Protein AF-A0A434SS21-F1 (afdb_monomer_lite)

Foldseek 3Di:
DDDDDDDDDPDDPDPPPDPDDDDDDPQPLLNVLLVLLQVQLCLQDPPDPPVVSLVSSCVQLCVQVVPDDSVNSVCSNVSVDPDDDPSSSVSSVVSSVVSVVVVVVVVVVVVVVVVVVVVVVVVVVQDPVNVVVVCVVCVPPDPPPPDDDDD

Secondary structure (DSSP, 8-state):
----------------------S-----HHHHHHHHHHHHHHHHSTT--HHHHHHHHHHHHHTT-TT--HHHHHHHHTT--S---HHHHHHHHHHHHHHHHHHHHHHHHHHHHHHHHHHHHHHHHS-HHHHHHHHHHHTTSS---------

Radius of gyration: 30.77 Å; chains: 1; bounding box: 77×41×105 Å

Structure (mmCIF, N/CA/C/O backbone):
data_AF-A0A434SS21-F1
#
_entry.id   AF-A0A434SS21-F1
#
loop_
_atom_site.group_PDB
_atom_site.id
_atom_site.type_symbol
_atom_site.label_atom_id
_atom_site.label_alt_id
_atom_site.label_comp_id
_atom_site.label_asym_id
_atom_site.label_entity_id
_atom_site.label_seq_id
_atom_site.pdbx_PDB_ins_code
_atom_site.Cartn_x
_atom_site.Cartn_y
_atom_site.Cartn_z
_atom_site.occupancy
_atom_site.B_iso_or_equiv
_atom_site.auth_seq_id
_atom_site.auth_comp_id
_atom_site.auth_asym_id
_atom_site.auth_atom_id
_atom_site.pdbx_PDB_model_num
ATOM 1 N N . MET A 1 1 ? -4.325 -0.887 68.805 1.00 40.22 1 MET A N 1
ATOM 2 C CA . MET A 1 1 ? -5.214 -0.819 67.627 1.00 40.22 1 MET A CA 1
ATOM 3 C C . MET A 1 1 ? -4.536 0.112 66.643 1.00 40.22 1 MET A C 1
ATOM 5 O O . MET A 1 1 ? -4.198 1.220 67.031 1.00 40.22 1 MET A O 1
ATOM 9 N N . ASN A 1 2 ? -4.178 -0.414 65.474 1.00 42.28 2 ASN A N 1
ATOM 10 C CA . ASN A 1 2 ? -3.217 0.187 64.552 1.00 42.28 2 ASN A CA 1
ATOM 11 C C . ASN A 1 2 ? -3.919 1.170 63.610 1.00 42.28 2 ASN A C 1
ATOM 13 O O . ASN A 1 2 ? -4.731 0.733 62.799 1.00 42.28 2 ASN A O 1
ATOM 17 N N . ASP A 1 3 ? -3.555 2.450 63.663 1.00 36.72 3 ASP A N 1
ATOM 18 C CA . ASP A 1 3 ? -3.871 3.405 62.600 1.00 36.72 3 ASP A CA 1
ATOM 19 C C . ASP A 1 3 ? -2.758 3.368 61.551 1.00 36.72 3 ASP A C 1
ATOM 21 O O . ASP A 1 3 ? -1.628 3.811 61.764 1.00 36.72 3 ASP A O 1
ATOM 25 N N . SER A 1 4 ? -3.085 2.741 60.424 1.00 48.81 4 SER A N 1
ATOM 26 C CA . SER A 1 4 ? -2.208 2.571 59.276 1.00 48.81 4 SER A CA 1
ATOM 27 C C . SER A 1 4 ? -2.169 3.868 58.468 1.00 48.81 4 SER A C 1
ATOM 29 O O . SER A 1 4 ? -3.178 4.316 57.924 1.00 48.81 4 SER A O 1
ATOM 31 N N . SER A 1 5 ? -0.978 4.448 58.361 1.00 50.31 5 SER A N 1
ATOM 32 C CA . SER A 1 5 ? -0.635 5.528 57.443 1.00 50.31 5 SER A CA 1
ATOM 33 C C . SER A 1 5 ? -0.980 5.152 55.997 1.00 50.31 5 SER A C 1
ATOM 35 O O . SER A 1 5 ? -0.447 4.194 55.441 1.00 50.31 5 SER A O 1
ATOM 37 N N . ARG A 1 6 ? -1.855 5.934 55.355 1.00 42.03 6 ARG A N 1
ATOM 38 C CA . ARG A 1 6 ? -2.104 5.866 53.909 1.00 42.03 6 ARG A CA 1
ATOM 39 C C . ARG A 1 6 ? -1.778 7.212 53.276 1.00 42.03 6 ARG A C 1
ATOM 41 O O . ARG A 1 6 ? -2.651 8.022 52.983 1.00 42.03 6 ARG A O 1
ATOM 48 N N . VAL A 1 7 ? -0.483 7.440 53.101 1.00 48.31 7 VAL A N 1
ATOM 49 C CA . VAL A 1 7 ? 0.060 8.443 52.183 1.00 48.31 7 VAL A CA 1
ATOM 50 C C . VAL A 1 7 ? 0.284 7.728 50.861 1.00 48.31 7 VAL A C 1
ATOM 52 O O . VAL A 1 7 ? 1.184 6.908 50.773 1.00 48.31 7 VAL A O 1
ATOM 55 N N . GLU A 1 8 ? -0.530 8.023 49.851 1.00 41.84 8 GLU A N 1
ATOM 56 C CA . GLU A 1 8 ? -0.191 7.743 48.452 1.00 41.84 8 GLU A CA 1
ATOM 57 C C . GLU A 1 8 ? -0.942 8.723 47.543 1.00 41.84 8 GLU A C 1
ATOM 59 O O . GLU A 1 8 ? -2.060 8.511 47.083 1.00 41.84 8 GLU A O 1
ATOM 64 N N . SER A 1 9 ? -0.309 9.887 47.420 1.00 37.94 9 SER A N 1
ATOM 65 C CA . SER A 1 9 ? -0.234 10.783 46.268 1.00 37.94 9 SER A CA 1
ATOM 66 C C . SER A 1 9 ? -1.198 10.525 45.101 1.00 37.94 9 SER A C 1
ATOM 68 O O . SER A 1 9 ? -0.901 9.778 44.171 1.00 37.94 9 SER A O 1
ATOM 70 N N . CYS A 1 10 ? -2.287 11.295 45.058 1.00 35.91 10 CYS A N 1
ATOM 71 C CA . CYS A 1 10 ? -2.964 11.629 43.807 1.00 35.91 10 CYS A CA 1
ATOM 72 C C . CYS A 1 10 ? -2.016 12.480 42.946 1.00 35.91 10 CYS A C 1
ATOM 74 O O . CYS A 1 10 ? -1.937 13.701 43.110 1.00 35.91 10 CYS A O 1
ATOM 76 N N . SER A 1 11 ? -1.277 11.834 42.042 1.00 40.62 11 SER A N 1
ATOM 77 C CA . SER A 1 11 ? -0.472 12.513 41.028 1.00 40.62 11 SER A CA 1
ATOM 78 C C . SER A 1 11 ? -1.364 13.397 40.160 1.00 40.62 11 SER A C 1
ATOM 80 O O . SER A 1 11 ? -2.158 12.938 39.341 1.00 40.62 11 SER A O 1
ATOM 82 N N . LYS A 1 12 ? -1.217 14.702 40.382 1.00 38.38 12 LYS A N 1
ATOM 83 C CA . LYS A 1 12 ? -1.720 15.784 39.545 1.00 38.38 12 LYS A CA 1
ATOM 84 C C . LYS A 1 12 ? -1.054 15.678 38.173 1.00 38.38 12 LYS A C 1
ATOM 86 O O . LYS A 1 12 ? 0.110 16.042 38.028 1.00 38.38 12 LYS A O 1
ATOM 91 N N . ASN A 1 13 ? -1.792 15.237 37.159 1.00 42.53 13 ASN A N 1
ATOM 92 C CA . ASN A 1 13 ? -1.407 15.491 35.775 1.00 42.53 13 ASN A CA 1
ATOM 93 C C . ASN A 1 13 ? -1.663 16.976 35.504 1.00 42.53 13 ASN A C 1
ATOM 95 O O . ASN A 1 13 ? -2.771 17.381 35.162 1.00 42.53 13 ASN A O 1
ATOM 99 N N . ALA A 1 14 ? -0.644 17.793 35.762 1.00 44.53 14 ALA A N 1
ATOM 100 C CA . ALA A 1 14 ? -0.628 19.199 35.409 1.00 44.53 14 ALA A CA 1
ATOM 101 C C . ALA A 1 14 ? -0.691 19.320 33.880 1.00 44.53 14 ALA A C 1
ATOM 103 O O . ALA A 1 14 ? 0.281 19.043 33.176 1.00 44.53 14 ALA A O 1
ATOM 104 N N . GLU A 1 15 ? -1.848 19.729 33.362 1.00 43.66 15 GLU A N 1
ATOM 105 C CA . GLU A 1 15 ? -1.968 20.288 32.020 1.00 43.66 15 GLU A CA 1
ATOM 106 C C . GLU A 1 15 ? -1.202 21.617 31.977 1.00 43.66 15 GLU A C 1
ATOM 108 O O . GLU A 1 15 ? -1.763 22.703 32.120 1.00 43.66 15 GLU A O 1
ATOM 113 N N . SER A 1 16 ? 0.111 21.539 31.783 1.00 40.41 16 SER A N 1
ATOM 114 C CA . SER A 1 16 ? 0.940 22.695 31.456 1.00 40.41 16 SER A CA 1
ATOM 115 C C . SER A 1 16 ? 0.630 23.130 30.022 1.00 40.41 16 SER A C 1
ATOM 117 O O . SER A 1 16 ? 1.293 22.724 29.069 1.00 40.41 16 SER A O 1
ATOM 119 N N . ARG A 1 17 ? -0.416 23.944 29.844 1.00 47.38 17 ARG A N 1
ATOM 120 C CA . ARG A 1 17 ? -0.652 24.679 28.596 1.00 47.38 17 ARG A CA 1
ATOM 121 C C . ARG A 1 17 ? 0.257 25.903 28.564 1.00 47.38 17 ARG A C 1
ATOM 123 O O . ARG A 1 17 ? -0.108 26.967 29.052 1.00 47.38 17 ARG A O 1
ATOM 130 N N . SER A 1 18 ? 1.428 25.758 27.957 1.00 46.28 18 SER A N 1
ATOM 131 C CA . SER A 1 18 ? 2.269 26.893 27.572 1.00 46.28 18 SER A CA 1
ATOM 132 C C . SER A 1 18 ? 1.654 27.588 26.345 1.00 46.28 18 SER A C 1
ATOM 134 O O . SER A 1 18 ? 1.501 26.937 25.306 1.00 46.28 18 SER A O 1
ATOM 136 N N . PRO A 1 19 ? 1.311 28.889 26.387 1.00 50.69 19 PRO A N 1
ATOM 137 C CA . PRO A 1 19 ? 0.894 29.620 25.201 1.00 50.69 19 PRO A CA 1
ATOM 138 C C . PRO A 1 19 ? 2.142 30.209 24.540 1.00 50.69 19 PRO A C 1
ATOM 140 O O . PRO A 1 19 ? 2.604 31.282 24.910 1.00 50.69 19 PRO A O 1
ATOM 143 N N . GLY A 1 20 ? 2.731 29.502 23.574 1.00 45.06 20 GLY A N 1
ATOM 144 C CA . GLY A 1 20 ? 3.899 30.054 22.887 1.00 45.06 20 GLY A CA 1
ATOM 145 C C . GLY A 1 20 ? 4.674 29.081 22.018 1.00 45.06 20 GLY A C 1
ATOM 146 O O . GLY A 1 20 ? 5.813 28.779 22.333 1.00 45.06 20 GLY A O 1
ATOM 147 N N . GLN A 1 21 ? 4.083 28.620 20.913 1.00 43.44 21 GLN A N 1
ATOM 148 C CA . GLN A 1 21 ? 4.839 28.208 19.722 1.00 43.44 21 GLN A CA 1
ATOM 149 C C . GLN A 1 21 ? 3.892 28.118 18.514 1.00 43.44 21 GLN A C 1
ATOM 151 O O . GLN A 1 21 ? 3.304 27.083 18.200 1.00 43.44 21 GLN A O 1
ATOM 156 N N . LYS A 1 22 ? 3.725 29.240 17.805 1.00 48.97 22 LYS A N 1
ATOM 157 C CA . LYS A 1 22 ? 3.338 29.203 16.390 1.00 48.97 22 LYS A CA 1
ATOM 158 C C . LYS A 1 22 ? 4.524 28.596 15.639 1.00 48.97 22 LYS A C 1
ATOM 160 O O . LYS A 1 22 ? 5.564 29.237 15.572 1.00 48.97 22 LYS A O 1
ATOM 165 N N . GLY A 1 23 ? 4.378 27.385 15.095 1.00 48.81 23 GLY A N 1
ATOM 166 C CA . GLY A 1 23 ? 5.372 26.860 14.149 1.00 48.81 23 GLY A CA 1
ATOM 167 C C . GLY A 1 23 ? 5.713 25.373 14.190 1.00 48.81 23 GLY A C 1
ATOM 168 O O . GLY A 1 23 ? 6.808 25.025 13.785 1.00 48.81 23 GLY A O 1
ATOM 169 N N 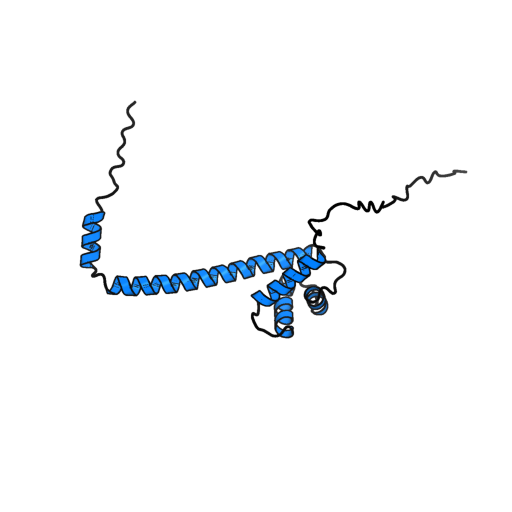. ARG A 1 24 ? 4.831 24.490 14.665 1.00 51.06 24 ARG A N 1
ATOM 170 C CA . ARG A 1 24 ? 4.717 23.076 14.240 1.00 51.06 24 ARG A CA 1
ATOM 171 C C . ARG A 1 24 ? 3.598 22.470 15.073 1.00 51.06 24 ARG A C 1
ATOM 173 O O . ARG A 1 24 ? 3.804 22.133 16.234 1.00 51.06 24 ARG A O 1
ATOM 180 N N . ARG A 1 25 ? 2.389 22.353 14.515 1.00 53.16 25 ARG A N 1
ATOM 181 C CA . ARG A 1 25 ? 1.395 21.452 15.113 1.00 53.16 25 ARG A CA 1
ATOM 182 C C . ARG A 1 25 ? 2.045 20.073 15.114 1.00 53.16 25 ARG A C 1
ATOM 184 O O . ARG A 1 25 ? 2.277 19.528 14.039 1.00 53.16 25 ARG A O 1
ATOM 191 N N . MET A 1 26 ? 2.391 19.546 16.288 1.00 48.72 26 MET A N 1
ATOM 192 C CA . MET A 1 26 ? 2.720 18.132 16.409 1.00 48.72 26 MET A CA 1
ATOM 193 C C . MET A 1 26 ? 1.516 17.371 15.857 1.00 48.72 26 MET A C 1
ATOM 195 O O . MET A 1 26 ? 0.418 17.470 16.406 1.00 48.72 26 MET A O 1
ATOM 199 N N . MET A 1 27 ? 1.684 16.731 14.699 1.00 59.78 27 MET A N 1
ATOM 200 C CA . MET A 1 27 ? 0.607 15.958 14.095 1.00 59.78 27 MET A CA 1
ATOM 201 C C . MET A 1 27 ? 0.246 14.852 15.072 1.00 59.78 27 MET A C 1
ATOM 203 O O . MET A 1 27 ? 1.130 14.146 15.563 1.00 59.78 27 MET A O 1
ATOM 207 N N . SER A 1 28 ? -1.041 14.728 15.393 1.00 77.19 28 SER A N 1
ATOM 208 C CA . SER A 1 28 ? -1.469 13.620 16.234 1.00 77.19 28 SER A CA 1
ATOM 209 C C . SER A 1 28 ? -1.136 12.315 15.505 1.00 77.19 28 SER A C 1
ATOM 211 O O . SER A 1 28 ? -1.186 12.241 14.272 1.00 77.19 28 SER A O 1
ATOM 213 N N . SER A 1 29 ? -0.792 11.273 16.257 1.00 80.25 29 SER A N 1
ATOM 214 C CA . SER A 1 29 ? -0.554 9.936 15.700 1.00 80.25 29 SER A CA 1
ATOM 215 C C . SER A 1 29 ? -1.738 9.446 14.859 1.00 80.25 29 SER A C 1
ATOM 217 O O . SER A 1 29 ? -1.548 8.725 13.883 1.00 80.25 29 SER A O 1
ATOM 219 N N . VAL A 1 30 ? -2.951 9.902 15.181 1.00 85.25 30 VAL A N 1
ATOM 220 C CA . VAL A 1 30 ? -4.168 9.643 14.409 1.00 85.25 30 VAL A CA 1
ATOM 221 C C . VAL A 1 30 ? -4.121 10.284 13.028 1.00 85.25 30 VAL A C 1
ATOM 223 O O . VAL A 1 30 ? -4.398 9.611 12.037 1.00 85.25 30 VAL A O 1
ATOM 226 N N . SER A 1 31 ? -3.735 11.558 12.941 1.00 86.00 31 SER A N 1
ATOM 227 C CA . SER A 1 31 ? -3.603 12.253 11.658 1.00 86.00 31 SER A CA 1
ATOM 228 C C . SER A 1 31 ? -2.562 11.575 10.766 1.00 86.00 31 SER A C 1
ATOM 230 O O . SER A 1 31 ? -2.829 11.340 9.591 1.00 86.00 31 SER A O 1
ATOM 232 N N . ALA A 1 32 ? -1.427 11.164 11.340 1.00 88.25 32 ALA A N 1
ATOM 233 C CA . ALA A 1 32 ? -0.397 10.438 10.601 1.00 88.25 32 ALA A CA 1
ATOM 234 C C . ALA A 1 32 ? -0.900 9.082 10.073 1.00 88.25 32 ALA A C 1
ATOM 236 O O . ALA A 1 32 ? -0.661 8.738 8.918 1.00 88.25 32 ALA A O 1
ATOM 237 N N . ALA A 1 33 ? -1.629 8.311 10.885 1.00 88.31 33 ALA A N 1
ATOM 238 C CA . ALA A 1 33 ? -2.190 7.037 10.436 1.00 88.31 33 ALA A CA 1
ATOM 239 C C . ALA A 1 33 ? -3.245 7.220 9.342 1.00 88.31 33 ALA A C 1
ATOM 241 O O . ALA A 1 33 ? -3.293 6.427 8.403 1.00 88.31 33 ALA A O 1
ATOM 242 N N . HIS A 1 34 ? -4.080 8.255 9.447 1.00 92.44 34 HIS A N 1
ATOM 243 C CA . HIS A 1 34 ? -5.067 8.582 8.424 1.00 92.44 34 HIS A CA 1
ATOM 244 C C . HIS A 1 34 ? -4.395 8.867 7.076 1.00 92.44 34 HIS A C 1
ATOM 246 O O . HIS A 1 34 ? -4.752 8.257 6.067 1.00 92.44 34 HIS A O 1
ATOM 252 N N . GLU A 1 35 ? -3.375 9.727 7.070 1.00 92.06 35 GLU A N 1
ATOM 253 C CA . GLU A 1 35 ? -2.606 10.048 5.866 1.00 92.06 35 GLU A CA 1
ATOM 254 C C . GLU A 1 35 ? -1.917 8.814 5.281 1.00 92.06 35 GLU A C 1
ATOM 256 O O . GLU A 1 35 ? -2.005 8.576 4.076 1.00 92.06 35 GLU A O 1
ATOM 261 N N . LEU A 1 36 ? -1.304 7.980 6.129 1.00 92.06 36 LEU A N 1
ATOM 262 C CA . LEU A 1 36 ? -0.696 6.719 5.703 1.00 92.06 36 LEU A CA 1
ATOM 263 C C . LEU A 1 36 ? -1.724 5.780 5.072 1.00 92.06 36 LEU A C 1
ATOM 265 O O . LEU A 1 36 ? -1.477 5.225 4.005 1.00 92.06 36 LEU A O 1
ATOM 269 N N . THR A 1 37 ? -2.889 5.626 5.699 1.00 91.38 37 THR A N 1
ATOM 270 C CA . THR A 1 37 ? -3.944 4.724 5.221 1.00 91.38 37 THR A CA 1
ATOM 271 C C . THR A 1 37 ? -4.521 5.207 3.889 1.00 91.38 37 THR A C 1
ATOM 273 O O . THR A 1 37 ? -4.777 4.397 2.996 1.00 91.38 37 THR A O 1
ATOM 276 N N . ARG A 1 38 ? -4.693 6.524 3.718 1.00 92.31 38 ARG A N 1
ATOM 277 C CA . ARG A 1 38 ? -5.169 7.115 2.462 1.00 92.31 38 ARG A CA 1
ATOM 278 C C . ARG A 1 38 ? -4.136 6.965 1.346 1.00 92.31 38 ARG A C 1
ATOM 280 O O . ARG A 1 38 ? -4.480 6.448 0.287 1.00 92.31 38 ARG A O 1
ATOM 287 N N . GLY A 1 39 ? -2.880 7.321 1.619 1.00 91.06 39 GLY A N 1
ATOM 288 C CA . GLY A 1 39 ? -1.781 7.178 0.664 1.00 91.06 39 GLY A CA 1
ATOM 289 C C . GLY A 1 39 ? -1.570 5.727 0.227 1.00 91.06 39 GLY A C 1
ATOM 290 O O . GLY A 1 39 ? -1.385 5.456 -0.953 1.00 91.06 39 GLY A O 1
ATOM 291 N N . LEU A 1 40 ? -1.700 4.769 1.147 1.00 92.06 40 LEU A N 1
ATOM 292 C CA . LEU A 1 40 ? -1.692 3.342 0.822 1.00 92.06 40 LEU A CA 1
ATOM 293 C C . LEU A 1 40 ? -2.857 2.928 -0.081 1.00 92.06 40 LEU A C 1
ATOM 295 O O . LEU A 1 40 ? -2.672 2.131 -0.998 1.00 92.06 40 LEU A O 1
ATOM 299 N N . GLY A 1 41 ? -4.056 3.463 0.161 1.00 89.06 41 GLY A N 1
ATOM 300 C CA . GLY A 1 41 ? -5.206 3.235 -0.711 1.00 89.06 41 GLY A CA 1
ATOM 301 C C . GLY A 1 41 ? -4.946 3.713 -2.142 1.00 89.06 41 GLY A C 1
ATOM 302 O O . GLY A 1 41 ? -5.326 3.029 -3.091 1.00 89.06 41 GLY A O 1
ATOM 303 N N . ASP A 1 42 ? -4.262 4.848 -2.288 1.00 90.94 42 ASP A N 1
ATOM 304 C CA . ASP A 1 42 ? -3.888 5.415 -3.584 1.00 90.94 42 ASP A CA 1
ATOM 305 C C . ASP A 1 42 ? -2.763 4.617 -4.269 1.00 90.94 42 ASP A C 1
ATOM 307 O O . ASP A 1 42 ? -2.842 4.376 -5.471 1.00 90.94 42 ASP A O 1
ATOM 311 N N . LEU A 1 43 ? -1.776 4.117 -3.515 1.00 88.94 43 LEU A N 1
ATOM 312 C CA . LEU A 1 43 ? -0.710 3.249 -4.038 1.00 88.94 43 LEU A CA 1
ATOM 313 C C . LEU A 1 43 ? -1.236 1.884 -4.513 1.00 88.94 43 LEU A C 1
ATOM 315 O O . LEU A 1 43 ? -0.835 1.386 -5.565 1.00 88.94 43 LEU A O 1
ATOM 319 N N . LEU A 1 44 ? -2.141 1.267 -3.747 1.00 88.06 44 LEU A N 1
ATOM 320 C CA . LEU A 1 44 ? -2.658 -0.075 -4.039 1.00 88.06 44 LEU A CA 1
ATOM 321 C C . LEU A 1 44 ? -3.678 -0.099 -5.180 1.00 88.06 44 LEU A C 1
ATOM 323 O O . LEU A 1 44 ? -3.846 -1.132 -5.842 1.00 88.06 44 LEU A O 1
ATOM 327 N N . ALA A 1 45 ? -4.429 0.984 -5.351 1.00 89.00 45 ALA A N 1
ATOM 328 C CA . ALA A 1 45 ? -5.502 1.083 -6.328 1.00 89.00 45 ALA A CA 1
ATOM 329 C C . ALA A 1 45 ? -5.673 2.543 -6.779 1.00 89.00 45 ALA A C 1
ATOM 331 O O . ALA A 1 45 ? -6.636 3.204 -6.362 1.00 89.00 45 ALA A O 1
ATOM 332 N N . PRO A 1 46 ? -4.760 3.049 -7.630 1.00 87.56 46 PRO A N 1
ATOM 333 C CA . PRO A 1 46 ? -4.911 4.372 -8.221 1.00 87.56 46 PRO A CA 1
ATOM 334 C C . PRO A 1 46 ? -6.238 4.449 -8.988 1.00 87.56 46 PRO A C 1
ATOM 336 O O . PRO A 1 46 ? -6.729 3.440 -9.503 1.00 87.56 46 PRO A O 1
ATOM 339 N N . ASP A 1 47 ? -6.871 5.624 -8.951 1.00 89.38 47 ASP A N 1
ATOM 340 C CA . ASP A 1 47 ? -8.128 5.962 -9.648 1.00 89.38 47 ASP A CA 1
ATOM 341 C C . ASP A 1 47 ? -9.338 5.056 -9.368 1.00 89.38 47 ASP A C 1
ATOM 343 O O . ASP A 1 47 ? -10.394 5.162 -9.988 1.00 89.38 47 ASP A O 1
ATOM 347 N N . SER A 1 48 ? -9.220 4.176 -8.377 1.00 91.06 48 SER A N 1
ATOM 348 C CA . SER A 1 48 ? -10.282 3.253 -8.005 1.00 91.06 48 SER A CA 1
ATOM 349 C C . SER A 1 48 ? -11.244 3.889 -6.995 1.00 91.06 48 SER A C 1
ATOM 351 O O . SER A 1 48 ? -10.829 4.698 -6.155 1.00 91.06 48 SER A O 1
ATOM 353 N N . PRO A 1 49 ? -12.528 3.491 -6.991 1.00 92.31 49 PRO A N 1
ATOM 354 C CA . PRO A 1 49 ? -13.488 3.992 -6.015 1.00 92.31 49 PRO A CA 1
ATOM 355 C C . PRO A 1 49 ? -13.085 3.596 -4.586 1.00 92.31 49 PRO A C 1
ATOM 357 O O . PRO A 1 49 ? -12.516 2.525 -4.357 1.00 92.31 49 PRO A O 1
ATOM 360 N N . CYS A 1 50 ? -13.445 4.427 -3.599 1.00 90.19 50 CYS A N 1
ATOM 361 C CA . CYS A 1 50 ? -13.054 4.243 -2.193 1.00 90.19 50 CYS A CA 1
ATOM 362 C C . CYS A 1 50 ? -13.360 2.841 -1.648 1.00 90.19 50 CYS A C 1
ATOM 364 O O . CYS A 1 50 ? -12.573 2.294 -0.883 1.00 90.19 50 CYS A O 1
ATOM 366 N N . LYS A 1 51 ? -14.473 2.226 -2.067 1.00 91.81 51 LYS A N 1
ATOM 367 C CA . LYS A 1 51 ? -14.834 0.860 -1.659 1.00 91.81 51 LYS A CA 1
ATOM 368 C C . LYS A 1 51 ? -13.764 -0.164 -2.058 1.00 91.81 51 LYS A C 1
ATOM 370 O O . LYS A 1 51 ? -13.363 -0.976 -1.233 1.00 91.81 51 LYS A O 1
ATOM 375 N N . VAL A 1 52 ? -13.255 -0.075 -3.287 1.00 92.38 52 VAL A N 1
ATOM 376 C CA . VAL A 1 52 ? -12.200 -0.966 -3.796 1.00 92.38 52 VAL A CA 1
ATOM 377 C C . VAL A 1 52 ? -10.885 -0.720 -3.058 1.00 92.38 52 VAL A C 1
ATOM 379 O O . VAL A 1 52 ? -10.210 -1.679 -2.684 1.00 92.38 52 VAL A O 1
ATOM 382 N N . LYS A 1 53 ? -10.549 0.548 -2.778 1.00 92.94 53 LYS A N 1
ATOM 383 C CA . LYS A 1 53 ? -9.371 0.911 -1.971 1.00 92.94 53 LYS A CA 1
ATOM 384 C C . LYS A 1 53 ? -9.440 0.296 -0.571 1.00 92.94 53 LYS A C 1
ATOM 386 O O . LYS A 1 53 ? -8.490 -0.353 -0.144 1.00 92.94 53 LYS A O 1
ATOM 391 N N . LEU A 1 54 ? -10.580 0.430 0.108 1.00 93.19 54 LEU A N 1
ATOM 392 C CA . LEU A 1 54 ? -10.812 -0.147 1.436 1.00 93.19 54 LEU A CA 1
ATOM 393 C C . LEU A 1 54 ? -10.721 -1.677 1.433 1.00 93.19 54 LEU A C 1
ATOM 395 O O . LEU A 1 54 ? -10.123 -2.251 2.341 1.00 93.19 54 LEU A O 1
ATOM 399 N N . ASP A 1 55 ? -11.269 -2.339 0.412 1.00 93.69 55 ASP A N 1
ATOM 400 C CA . ASP A 1 55 ? -11.194 -3.796 0.292 1.00 93.69 55 ASP A CA 1
ATOM 401 C C . ASP A 1 55 ? -9.751 -4.280 0.070 1.00 93.69 55 ASP A C 1
ATOM 403 O O . ASP A 1 55 ? -9.343 -5.280 0.667 1.00 93.69 55 ASP A O 1
ATOM 407 N N . ARG A 1 56 ? -8.951 -3.570 -0.741 1.00 93.38 56 ARG A N 1
ATOM 408 C CA . ARG A 1 56 ? -7.525 -3.892 -0.929 1.00 93.38 56 ARG A CA 1
ATOM 409 C C . ARG A 1 56 ? -6.706 -3.638 0.330 1.00 93.38 56 ARG A C 1
ATOM 411 O O . ARG A 1 56 ? -5.955 -4.520 0.736 1.00 93.38 56 ARG A O 1
ATOM 418 N N . LEU A 1 57 ? -6.907 -2.489 0.975 1.00 93.44 57 LEU A N 1
ATOM 419 C CA . LEU A 1 57 ? -6.283 -2.168 2.259 1.00 93.44 57 LEU A CA 1
ATOM 420 C C . LEU A 1 57 ? -6.583 -3.247 3.297 1.00 93.44 57 LEU A C 1
ATOM 422 O O . LEU A 1 57 ? -5.671 -3.749 3.942 1.00 93.44 57 LEU A O 1
ATOM 426 N N . TYR A 1 58 ? -7.847 -3.654 3.419 1.00 94.81 58 TYR A N 1
ATOM 427 C CA . TYR A 1 58 ? -8.239 -4.713 4.339 1.00 94.81 58 TYR A CA 1
ATOM 428 C C . TYR A 1 58 ? -7.521 -6.031 4.036 1.00 94.81 58 TYR A C 1
ATOM 430 O O . TYR A 1 58 ? -6.971 -6.641 4.950 1.00 94.81 58 TYR A O 1
ATOM 438 N N . ARG A 1 59 ? -7.481 -6.460 2.769 1.00 94.06 59 ARG A N 1
ATOM 439 C CA . ARG A 1 59 ? -6.798 -7.701 2.372 1.00 94.06 59 ARG A CA 1
ATOM 440 C C . ARG A 1 59 ? -5.309 -7.679 2.713 1.00 94.06 59 ARG A C 1
ATOM 442 O O . ARG A 1 59 ? -4.806 -8.668 3.234 1.00 94.06 59 ARG A O 1
ATOM 449 N N . GLU A 1 60 ? -4.618 -6.575 2.445 1.00 93.06 60 GLU A N 1
ATOM 450 C CA . GLU A 1 60 ? -3.180 -6.467 2.715 1.00 93.06 60 GLU A CA 1
ATOM 451 C C . GLU A 1 60 ? -2.857 -6.289 4.201 1.00 93.06 60 GLU A C 1
ATOM 453 O O . GLU A 1 60 ? -1.895 -6.877 4.699 1.00 93.06 60 GLU A O 1
ATOM 458 N N . LEU A 1 61 ? -3.682 -5.539 4.936 1.00 92.50 61 LEU A N 1
ATOM 459 C CA . LEU A 1 61 ? -3.517 -5.371 6.378 1.00 92.50 61 LEU A CA 1
ATOM 460 C C . LEU A 1 61 ? -3.836 -6.657 7.140 1.00 92.50 61 LEU A C 1
ATOM 462 O O . LEU A 1 61 ? -3.130 -6.967 8.089 1.00 92.50 61 LEU A O 1
ATOM 466 N N . THR A 1 62 ? -4.817 -7.452 6.701 1.00 94.88 62 THR A N 1
ATOM 467 C CA . THR A 1 62 ? -5.173 -8.724 7.366 1.00 94.88 62 THR A CA 1
ATOM 468 C C . THR A 1 62 ? -4.013 -9.726 7.367 1.00 94.88 62 THR A C 1
ATOM 470 O O . THR A 1 62 ? -3.886 -10.509 8.302 1.00 94.88 62 THR A O 1
ATOM 473 N N . LYS A 1 63 ? -3.120 -9.679 6.367 1.00 92.56 63 LYS A N 1
ATOM 474 C CA . LYS A 1 63 ? -1.926 -10.544 6.318 1.00 92.56 63 LYS A CA 1
ATOM 475 C C . LYS A 1 63 ? -0.929 -10.264 7.450 1.00 92.56 63 LYS A C 1
ATOM 477 O O . LYS A 1 63 ? -0.168 -11.153 7.805 1.00 92.56 63 LYS A O 1
ATOM 482 N N . ARG A 1 64 ? -0.923 -9.040 7.988 1.00 90.25 64 ARG A N 1
ATOM 483 C CA . ARG A 1 64 ? -0.006 -8.583 9.051 1.00 90.25 64 ARG A CA 1
ATOM 484 C C . ARG A 1 64 ? -0.707 -8.481 10.401 1.00 90.25 64 ARG A C 1
ATOM 486 O O . ARG A 1 64 ? -0.152 -8.836 11.429 1.00 90.25 64 ARG A O 1
ATOM 493 N N . LEU A 1 65 ? -1.954 -8.022 10.376 1.00 91.88 65 LEU A N 1
ATOM 494 C CA . LEU A 1 65 ? -2.820 -7.822 11.527 1.00 91.88 65 LEU A CA 1
ATOM 495 C C . LEU A 1 65 ? -4.065 -8.697 11.359 1.00 91.88 65 LEU A C 1
ATOM 497 O O . LEU A 1 65 ? -5.116 -8.202 10.949 1.00 91.88 65 LEU A O 1
ATOM 501 N N . PRO A 1 66 ? -3.997 -9.997 11.690 1.00 89.56 66 PRO A N 1
ATOM 502 C CA . PRO A 1 66 ? -5.104 -10.929 11.462 1.00 89.56 66 PRO A CA 1
ATOM 503 C C . PRO A 1 66 ? -6.381 -10.566 12.236 1.00 89.56 66 PRO A C 1
ATOM 505 O O . PRO A 1 66 ? -7.470 -11.006 11.880 1.00 89.56 66 PRO A O 1
ATOM 508 N N . LYS A 1 67 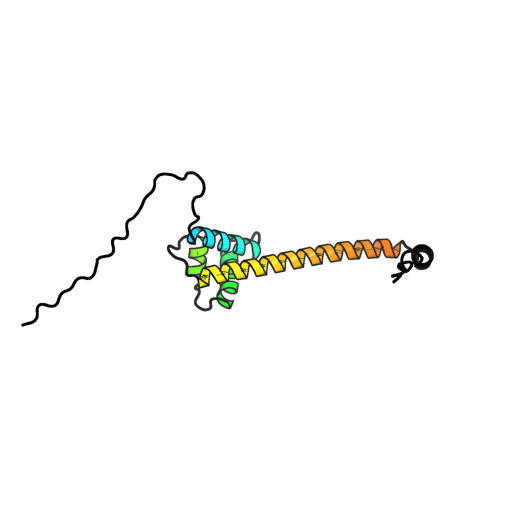? -6.266 -9.739 13.283 1.00 91.44 67 LYS A N 1
ATOM 509 C CA . LYS A 1 67 ? -7.391 -9.260 14.101 1.00 91.44 67 LYS A CA 1
ATOM 510 C C . LYS A 1 67 ? -8.050 -7.985 13.559 1.00 91.44 67 LYS A C 1
ATOM 512 O O . LYS A 1 67 ? -9.065 -7.553 14.106 1.00 91.44 67 LYS A O 1
ATOM 517 N N . ILE A 1 68 ? -7.491 -7.354 12.521 1.00 92.56 68 ILE A N 1
ATOM 518 C CA . ILE A 1 68 ? -8.044 -6.104 11.999 1.00 92.56 68 ILE A CA 1
ATOM 519 C C . ILE A 1 68 ? -9.400 -6.361 11.338 1.00 92.56 68 ILE A C 1
ATOM 521 O O . ILE A 1 68 ? -9.601 -7.340 10.623 1.00 92.56 68 ILE A O 1
ATOM 525 N N . THR A 1 69 ? -10.357 -5.466 11.566 1.00 94.44 69 THR A N 1
ATOM 526 C CA . THR A 1 69 ? -11.692 -5.561 10.962 1.00 94.44 69 THR A CA 1
ATOM 527 C C . THR A 1 69 ? -11.850 -4.544 9.839 1.00 94.44 69 THR A C 1
ATOM 529 O O . THR A 1 69 ? -11.248 -3.469 9.861 1.00 94.44 69 THR A O 1
ATOM 532 N N . ARG A 1 70 ? -12.739 -4.820 8.875 1.00 93.50 70 ARG A N 1
ATOM 533 C CA . ARG A 1 70 ? -13.092 -3.846 7.822 1.00 93.50 70 ARG A CA 1
ATOM 534 C C . ARG A 1 70 ? -13.570 -2.513 8.397 1.00 93.50 70 ARG A C 1
ATOM 536 O O . ARG A 1 70 ? -13.241 -1.457 7.866 1.00 93.50 70 ARG A O 1
ATOM 543 N N . ARG A 1 71 ? -14.320 -2.561 9.505 1.00 93.88 71 ARG A N 1
ATOM 544 C CA . ARG A 1 71 ? -14.781 -1.364 10.220 1.00 93.88 71 ARG A CA 1
ATOM 545 C C . ARG A 1 71 ? -13.603 -0.542 10.742 1.00 93.88 71 ARG A C 1
ATOM 547 O O . ARG A 1 71 ? -13.620 0.674 10.594 1.00 93.88 71 ARG A O 1
ATOM 554 N N . ARG A 1 72 ? -12.578 -1.196 11.298 1.00 94.00 72 ARG A N 1
ATOM 555 C CA . ARG A 1 72 ? -11.367 -0.530 11.794 1.00 94.00 72 ARG A CA 1
ATOM 556 C C . ARG A 1 72 ? -10.586 0.143 10.667 1.00 94.00 72 ARG A C 1
ATOM 558 O O . ARG A 1 72 ? -10.275 1.321 10.783 1.00 94.00 72 ARG A O 1
ATOM 565 N N . VAL A 1 73 ? -10.363 -0.560 9.555 1.00 92.94 73 VAL A N 1
ATOM 566 C CA . VAL A 1 73 ? -9.695 0.003 8.364 1.00 92.94 73 VAL A CA 1
ATOM 567 C C . VAL A 1 73 ? -10.452 1.217 7.826 1.00 92.94 73 VAL A C 1
ATOM 569 O O . VAL A 1 73 ? -9.846 2.241 7.527 1.00 92.94 73 VAL A O 1
ATOM 572 N N . ARG A 1 74 ? -11.786 1.138 7.755 1.00 94.69 74 ARG A N 1
ATOM 573 C CA . ARG A 1 74 ? -12.625 2.262 7.330 1.00 94.69 74 ARG A CA 1
ATOM 574 C C . ARG A 1 74 ? -12.500 3.461 8.272 1.00 94.69 74 ARG A C 1
ATOM 576 O O . ARG A 1 74 ? -12.342 4.578 7.793 1.00 94.69 74 ARG A O 1
ATOM 583 N N . ALA A 1 75 ? -12.529 3.229 9.581 1.00 93.12 75 ALA A N 1
ATOM 584 C CA . ALA A 1 75 ? -12.373 4.298 10.558 1.00 93.12 75 ALA A CA 1
ATOM 585 C C . ALA A 1 75 ? -10.997 4.980 10.431 1.00 93.12 75 ALA A C 1
ATOM 587 O O . ALA A 1 75 ? -10.919 6.205 10.459 1.00 93.12 75 ALA A O 1
ATOM 588 N N . LEU A 1 76 ? -9.918 4.209 10.233 1.00 91.88 76 LEU A N 1
ATOM 589 C CA . LEU A 1 76 ? -8.574 4.749 9.978 1.00 91.88 76 LEU A CA 1
ATOM 590 C C . LEU A 1 76 ? -8.546 5.583 8.689 1.00 91.88 76 LEU A C 1
ATOM 592 O O . LEU A 1 76 ? -8.028 6.700 8.669 1.00 91.88 76 LEU A O 1
ATOM 596 N N . PHE A 1 77 ? -9.175 5.077 7.627 1.00 92.00 77 PHE A N 1
ATOM 597 C CA . PHE A 1 77 ? -9.252 5.758 6.338 1.00 92.00 77 PHE A CA 1
ATOM 598 C C . PHE A 1 77 ? -10.027 7.082 6.397 1.00 92.00 77 PHE A C 1
ATOM 600 O O . PHE A 1 77 ? -9.659 8.006 5.685 1.00 92.00 77 PHE A O 1
ATOM 607 N N . PHE A 1 78 ? -11.054 7.212 7.242 1.00 91.75 78 PHE A N 1
ATOM 608 C CA . PHE A 1 78 ? -11.844 8.446 7.389 1.00 91.75 78 PHE A CA 1
ATOM 609 C C . PHE A 1 78 ? -11.450 9.315 8.595 1.00 91.75 78 PHE A C 1
ATOM 611 O O . PHE A 1 78 ? -12.134 10.291 8.884 1.00 91.75 78 PHE A O 1
ATOM 618 N N . ALA A 1 79 ? -10.350 8.991 9.285 1.00 90.00 79 ALA A N 1
ATOM 619 C CA . ALA A 1 79 ? -9.911 9.674 10.509 1.00 90.00 79 ALA A CA 1
ATOM 620 C C . ALA A 1 79 ? -10.946 9.652 11.656 1.00 90.00 79 ALA A C 1
ATOM 622 O O . ALA A 1 79 ? -10.939 10.513 12.530 1.00 90.00 79 ALA A O 1
ATOM 623 N N . GLU A 1 80 ? -11.815 8.640 11.696 1.00 91.44 80 GLU A N 1
ATOM 624 C CA . GLU A 1 80 ? -12.869 8.480 12.714 1.00 91.44 80 GLU A CA 1
ATOM 625 C C . GLU A 1 80 ? -12.350 7.835 14.015 1.00 91.44 80 GLU A C 1
ATOM 627 O O . GLU A 1 80 ? -13.114 7.511 14.924 1.00 91.44 80 GLU A O 1
ATOM 632 N N . VAL A 1 81 ? -11.044 7.584 14.108 1.00 89.62 81 VAL A N 1
ATOM 633 C CA . VAL A 1 81 ? -10.434 6.833 15.207 1.00 89.62 81 VAL A CA 1
ATOM 634 C C . VAL A 1 81 ? -9.884 7.774 16.274 1.00 89.62 81 VAL A C 1
ATOM 636 O O . VAL A 1 81 ? -9.100 8.662 15.977 1.00 89.62 81 VAL A O 1
ATOM 639 N N . ALA A 1 82 ? -10.214 7.529 17.544 1.00 86.19 82 ALA A N 1
ATOM 640 C CA . ALA A 1 82 ? -9.672 8.312 18.660 1.00 86.19 82 ALA A CA 1
ATOM 641 C C . ALA A 1 82 ? -8.255 7.883 19.094 1.00 86.19 82 ALA A C 1
ATOM 643 O O . ALA A 1 82 ? -7.504 8.687 19.643 1.00 86.19 82 ALA A O 1
ATOM 644 N N . ARG A 1 83 ? -7.896 6.606 18.899 1.00 87.56 83 ARG A N 1
ATOM 645 C CA . ARG A 1 83 ? -6.613 6.007 19.312 1.00 87.56 83 ARG A CA 1
ATOM 646 C C . ARG A 1 83 ? -6.159 4.947 18.320 1.00 87.56 83 ARG A C 1
ATOM 648 O O . ARG A 1 83 ? -6.983 4.143 17.891 1.00 87.56 83 ARG A O 1
ATOM 655 N N . ILE A 1 84 ? -4.867 4.918 18.020 1.00 88.44 84 ILE A N 1
ATOM 656 C CA . ILE A 1 84 ? -4.227 3.907 17.174 1.00 88.44 84 ILE A CA 1
ATOM 657 C C . ILE A 1 84 ? -3.220 3.127 17.995 1.00 88.44 84 ILE A C 1
ATOM 659 O O . ILE A 1 84 ? -2.431 3.723 18.733 1.00 88.44 84 ILE A O 1
ATOM 663 N N . ASP A 1 85 ? -3.256 1.812 17.828 1.00 89.88 85 ASP A N 1
ATOM 664 C CA . ASP A 1 85 ? -2.314 0.922 18.481 1.00 89.88 85 ASP A CA 1
ATOM 665 C C . ASP A 1 85 ? -0.965 0.967 17.756 1.00 89.88 85 ASP A C 1
ATOM 667 O O . ASP A 1 85 ? -0.876 1.218 16.550 1.00 89.88 85 ASP A O 1
ATOM 671 N N . TYR A 1 86 ? 0.116 0.731 18.497 1.00 88.88 86 TYR A N 1
ATOM 672 C CA . TYR A 1 86 ? 1.465 0.771 17.934 1.00 88.88 86 TYR A CA 1
ATOM 673 C C . TYR A 1 86 ? 1.641 -0.238 16.788 1.00 88.88 86 TYR A C 1
ATOM 675 O O . TYR A 1 86 ? 2.208 0.105 15.752 1.00 88.88 86 TYR A O 1
ATOM 683 N N . GLU A 1 87 ? 1.088 -1.444 16.940 1.00 90.06 87 GLU A N 1
ATOM 684 C CA . GLU A 1 87 ? 1.119 -2.497 15.917 1.00 90.06 87 GLU A CA 1
ATOM 685 C C . GLU A 1 87 ? 0.396 -2.073 14.629 1.00 90.06 87 GLU A C 1
ATOM 687 O O . GLU A 1 87 ? 0.888 -2.323 13.530 1.00 90.06 87 GLU A O 1
ATOM 692 N N . GLU A 1 88 ? -0.734 -1.367 14.751 1.00 89.94 88 GLU A N 1
ATOM 693 C CA . GLU A 1 88 ? -1.469 -0.822 13.604 1.00 89.94 88 GLU A CA 1
ATOM 694 C C . GLU A 1 88 ? -0.627 0.206 12.844 1.00 89.94 88 GLU A C 1
ATOM 696 O O . GLU A 1 88 ? -0.529 0.162 11.617 1.00 89.94 88 GLU A O 1
ATOM 701 N N . MET A 1 89 ? 0.022 1.112 13.576 1.00 91.69 89 MET A N 1
ATOM 702 C CA . MET A 1 89 ? 0.903 2.119 12.991 1.00 91.69 89 MET A CA 1
ATOM 703 C C . MET A 1 89 ? 2.128 1.491 12.315 1.00 91.69 89 MET A C 1
ATOM 705 O O . MET A 1 89 ? 2.531 1.937 11.239 1.00 91.69 89 MET A O 1
ATOM 709 N N . LEU A 1 90 ? 2.733 0.478 12.939 1.00 92.81 90 LEU A N 1
ATOM 710 C CA . LEU A 1 90 ? 3.898 -0.213 12.394 1.00 92.81 90 LEU A CA 1
ATOM 711 C C . LEU A 1 90 ? 3.536 -0.939 11.092 1.00 92.81 90 LEU A C 1
ATOM 713 O O . LEU A 1 90 ? 4.179 -0.704 10.071 1.00 92.81 90 LEU A O 1
ATOM 717 N N . ALA A 1 91 ? 2.440 -1.701 11.089 1.00 91.62 91 ALA A N 1
ATOM 718 C CA . ALA A 1 91 ? 1.977 -2.417 9.903 1.00 91.62 91 ALA A CA 1
ATOM 719 C C . ALA A 1 91 ? 1.654 -1.476 8.729 1.00 91.62 91 ALA A C 1
ATOM 721 O O . ALA A 1 91 ? 1.945 -1.802 7.579 1.00 91.62 91 ALA A O 1
ATOM 722 N N . LEU A 1 92 ? 1.079 -0.295 9.000 1.00 91.44 92 LEU A N 1
ATOM 723 C CA . LEU A 1 92 ? 0.832 0.723 7.972 1.00 91.44 92 LEU A CA 1
ATOM 724 C C . LEU A 1 92 ? 2.139 1.260 7.370 1.00 91.44 92 LEU A C 1
ATOM 726 O O . LEU A 1 92 ? 2.227 1.452 6.157 1.00 91.44 92 LEU A O 1
ATOM 730 N N . LYS A 1 93 ? 3.166 1.495 8.193 1.00 92.69 93 LYS A N 1
ATOM 731 C CA . LYS A 1 93 ? 4.475 1.968 7.717 1.00 92.69 93 LYS A CA 1
ATOM 732 C C . LYS A 1 93 ? 5.201 0.909 6.892 1.00 92.69 93 LYS A C 1
ATOM 734 O O . LYS A 1 93 ? 5.720 1.230 5.828 1.00 92.69 93 LYS A O 1
ATOM 739 N N . GLU A 1 94 ? 5.204 -0.334 7.359 1.00 91.06 94 GLU A N 1
ATOM 740 C CA . GLU A 1 94 ? 5.827 -1.459 6.657 1.00 91.06 94 GLU A CA 1
ATOM 741 C C . GLU A 1 94 ? 5.161 -1.715 5.307 1.00 91.06 94 GLU A C 1
ATOM 743 O O . GLU A 1 94 ? 5.843 -1.779 4.284 1.00 91.06 94 GLU A O 1
ATOM 748 N N . LEU A 1 95 ? 3.823 -1.771 5.280 1.00 91.88 95 LEU A N 1
ATOM 749 C CA . LEU A 1 95 ? 3.075 -1.943 4.036 1.00 91.88 95 LEU A CA 1
ATOM 750 C C . LEU A 1 95 ? 3.413 -0.834 3.034 1.00 91.88 95 LEU A C 1
ATOM 752 O O . LEU A 1 95 ? 3.568 -1.099 1.843 1.00 91.88 95 LEU A O 1
ATOM 756 N N . ARG A 1 96 ? 3.551 0.406 3.511 1.00 91.12 96 ARG A N 1
ATOM 757 C CA . ARG A 1 96 ? 3.881 1.540 2.649 1.00 91.12 96 ARG A CA 1
ATOM 758 C C . ARG A 1 96 ? 5.280 1.405 2.060 1.00 91.12 96 ARG A C 1
ATOM 760 O O . ARG A 1 96 ? 5.428 1.563 0.853 1.00 91.12 96 ARG A O 1
ATOM 767 N N . ALA A 1 97 ? 6.271 1.075 2.883 1.00 89.25 97 ALA A N 1
ATOM 768 C CA . ALA A 1 97 ? 7.642 0.878 2.426 1.00 89.25 97 ALA A CA 1
ATOM 769 C C . ALA A 1 97 ? 7.741 -0.242 1.374 1.00 89.25 97 ALA A C 1
ATOM 771 O O . ALA A 1 97 ? 8.446 -0.103 0.374 1.00 89.25 97 ALA A O 1
ATOM 772 N N . GLU A 1 98 ? 6.999 -1.337 1.556 1.00 89.19 98 GLU A N 1
ATOM 773 C CA . GLU A 1 98 ? 6.950 -2.421 0.576 1.00 89.19 98 GLU A CA 1
ATOM 774 C C . GLU A 1 98 ? 6.316 -2.003 -0.753 1.00 89.19 98 GLU A C 1
ATOM 776 O O . GLU A 1 98 ? 6.843 -2.342 -1.815 1.00 89.19 98 GLU A O 1
ATOM 781 N N . GLU A 1 99 ? 5.184 -1.297 -0.721 1.00 89.88 99 GLU A N 1
ATOM 782 C CA . GLU A 1 99 ? 4.514 -0.857 -1.948 1.00 89.88 99 GLU A CA 1
ATOM 783 C C . GLU A 1 99 ? 5.327 0.212 -2.690 1.00 89.88 99 GLU A C 1
ATOM 785 O O . GLU A 1 99 ? 5.438 0.149 -3.916 1.00 89.88 99 GLU A O 1
ATOM 790 N N . GLU A 1 100 ? 5.984 1.128 -1.975 1.00 88.00 100 GLU A N 1
ATOM 791 C CA . GLU A 1 100 ? 6.925 2.084 -2.572 1.00 88.00 100 GLU A CA 1
ATOM 792 C C . GLU A 1 100 ? 8.115 1.359 -3.225 1.00 88.00 100 GLU A C 1
ATOM 794 O O . GLU A 1 100 ? 8.474 1.666 -4.365 1.00 88.00 100 GLU A O 1
ATOM 799 N N . LEU A 1 101 ? 8.668 0.325 -2.579 1.00 86.00 101 LEU A N 1
ATOM 800 C CA . LEU A 1 101 ? 9.738 -0.492 -3.157 1.00 86.00 101 LEU A CA 1
ATOM 801 C C . LEU A 1 101 ? 9.272 -1.257 -4.405 1.00 86.00 101 LEU A C 1
ATOM 803 O O . LEU A 1 101 ? 10.000 -1.330 -5.397 1.00 86.00 101 LEU A O 1
ATOM 807 N N . LYS A 1 102 ? 8.061 -1.828 -4.388 1.00 86.12 102 LYS A N 1
ATOM 808 C CA . LYS A 1 102 ? 7.470 -2.483 -5.568 1.00 86.12 102 LYS A CA 1
ATOM 809 C C . LYS A 1 102 ? 7.272 -1.484 -6.705 1.00 86.12 102 LYS A C 1
ATOM 811 O O . LYS A 1 102 ? 7.572 -1.819 -7.851 1.00 86.12 102 LYS A O 1
ATOM 816 N N . GLY A 1 103 ? 6.810 -0.272 -6.398 1.00 84.56 103 GLY A N 1
ATOM 817 C CA . GLY A 1 103 ? 6.697 0.828 -7.352 1.00 84.56 103 GLY A CA 1
ATOM 818 C C . GLY A 1 103 ? 8.045 1.185 -7.979 1.00 84.56 103 GLY A C 1
ATOM 819 O O . GLY A 1 103 ? 8.171 1.169 -9.203 1.00 84.56 103 GLY A O 1
ATOM 820 N N . ALA A 1 104 ? 9.072 1.396 -7.155 1.00 86.00 104 ALA A N 1
ATOM 821 C CA . ALA A 1 104 ? 10.427 1.704 -7.610 1.00 86.00 104 ALA A CA 1
ATOM 822 C C . ALA A 1 104 ? 11.015 0.584 -8.484 1.00 86.00 104 ALA A C 1
ATOM 824 O O . ALA A 1 104 ? 11.587 0.851 -9.538 1.00 86.00 104 ALA A O 1
ATOM 825 N N . ARG A 1 105 ? 10.808 -0.685 -8.106 1.00 86.38 105 ARG A N 1
ATOM 826 C CA . ARG A 1 105 ? 11.229 -1.842 -8.913 1.00 86.38 105 ARG A CA 1
ATOM 827 C C . ARG A 1 105 ? 10.536 -1.885 -10.273 1.00 86.38 105 ARG A C 1
ATOM 829 O O . ARG A 1 105 ? 11.191 -2.174 -11.269 1.00 86.38 105 ARG A O 1
ATOM 836 N N . ARG A 1 106 ? 9.234 -1.587 -10.332 1.00 87.12 106 ARG A N 1
ATOM 837 C CA . ARG A 1 106 ? 8.488 -1.518 -11.601 1.00 87.12 106 ARG A CA 1
ATOM 838 C C . ARG A 1 106 ? 9.001 -0.397 -12.498 1.00 87.12 106 ARG A C 1
ATOM 840 O O . ARG A 1 106 ? 9.195 -0.629 -13.684 1.00 87.12 106 ARG A O 1
ATOM 847 N N . GLN A 1 107 ? 9.249 0.785 -11.935 1.00 89.31 107 GLN A N 1
ATOM 848 C CA . GLN A 1 107 ? 9.815 1.914 -12.679 1.00 89.31 107 GLN A CA 1
ATOM 849 C C . GLN A 1 107 ? 11.211 1.585 -13.208 1.00 89.31 107 GLN A C 1
ATOM 851 O O . GLN A 1 107 ? 11.479 1.786 -14.386 1.00 89.31 107 GLN A O 1
ATOM 856 N N . PHE A 1 108 ? 12.069 1.003 -12.369 1.00 89.31 108 PHE A N 1
ATOM 857 C CA . PHE A 1 108 ? 13.397 0.564 -12.783 1.00 89.31 108 PHE A CA 1
ATOM 858 C C . PHE A 1 108 ? 13.333 -0.460 -13.922 1.00 89.31 108 PHE A C 1
ATOM 860 O O . PHE A 1 108 ? 14.038 -0.311 -14.914 1.00 89.31 108 PHE A O 1
ATOM 867 N N . ALA A 1 109 ? 12.455 -1.462 -13.818 1.00 88.88 109 ALA A N 1
ATOM 868 C CA . ALA A 1 109 ? 12.269 -2.454 -14.873 1.00 88.88 109 ALA A CA 1
ATOM 869 C C . ALA A 1 109 ? 11.775 -1.822 -16.185 1.00 88.88 109 ALA A C 1
ATOM 871 O O . ALA A 1 109 ? 12.282 -2.163 -17.249 1.00 88.88 109 ALA A O 1
ATOM 872 N N . ALA A 1 110 ? 10.837 -0.872 -16.121 1.00 89.56 110 ALA A N 1
ATOM 873 C CA . ALA A 1 110 ? 10.369 -0.145 -17.299 1.00 89.56 110 ALA A CA 1
ATOM 874 C C . ALA A 1 110 ? 11.506 0.650 -17.965 1.00 89.56 110 ALA A C 1
ATOM 876 O O . ALA A 1 110 ? 11.707 0.540 -19.173 1.00 89.56 110 ALA A O 1
ATOM 877 N N . SER A 1 111 ? 12.302 1.378 -17.178 1.00 90.50 111 SER A N 1
ATOM 878 C CA . SER A 1 111 ? 13.471 2.105 -17.683 1.00 90.50 111 SER A CA 1
ATOM 879 C C . SER A 1 111 ? 14.527 1.169 -18.271 1.00 90.50 111 SER A C 1
ATOM 881 O O . SER A 1 111 ? 15.113 1.483 -19.302 1.00 90.50 111 SER A O 1
ATOM 883 N N . ALA A 1 112 ? 14.752 0.005 -17.656 1.00 89.62 112 ALA A N 1
ATOM 884 C CA . ALA A 1 112 ? 15.682 -0.997 -18.163 1.00 89.62 112 ALA A CA 1
ATOM 885 C C . ALA A 1 112 ? 15.231 -1.572 -19.514 1.00 89.62 112 ALA A C 1
ATOM 887 O O . ALA A 1 112 ? 16.072 -1.794 -20.379 1.00 89.62 112 ALA A O 1
ATOM 888 N N . ILE A 1 113 ? 13.923 -1.763 -19.724 1.00 89.62 113 ILE A N 1
ATOM 889 C CA . ILE A 1 113 ? 13.369 -2.193 -21.017 1.00 89.62 113 ILE A CA 1
ATOM 890 C C . ILE A 1 113 ? 13.603 -1.121 -22.085 1.00 89.62 113 ILE A C 1
ATOM 892 O O . ILE A 1 113 ? 14.103 -1.449 -23.155 1.00 89.62 113 ILE A O 1
ATOM 896 N N . VAL A 1 114 ? 13.304 0.149 -21.785 1.00 90.06 114 VAL A N 1
ATOM 897 C CA . VAL A 1 114 ? 13.539 1.271 -22.715 1.00 90.06 114 VAL A CA 1
ATOM 898 C C . VAL A 1 114 ? 15.023 1.384 -23.075 1.00 90.06 114 VAL A C 1
ATOM 900 O O . VAL A 1 114 ? 15.392 1.517 -24.243 1.00 90.06 114 VAL A O 1
ATOM 903 N N . LEU A 1 115 ? 15.896 1.272 -22.075 1.00 87.81 115 LEU A N 1
ATOM 904 C CA . LEU A 1 115 ? 17.337 1.285 -22.283 1.00 87.81 115 LEU A CA 1
ATOM 905 C C . LEU A 1 115 ? 17.787 0.098 -23.147 1.00 87.81 115 LEU A C 1
ATOM 907 O O . LEU A 1 115 ? 18.549 0.284 -24.091 1.00 87.81 115 LEU A O 1
ATOM 911 N N . ALA A 1 116 ? 17.289 -1.108 -22.865 1.00 87.44 116 ALA A N 1
ATOM 912 C CA . ALA A 1 116 ? 17.589 -2.301 -23.648 1.00 87.44 116 ALA A CA 1
ATOM 913 C C . ALA A 1 116 ? 17.111 -2.177 -25.103 1.00 87.44 116 ALA A C 1
ATOM 915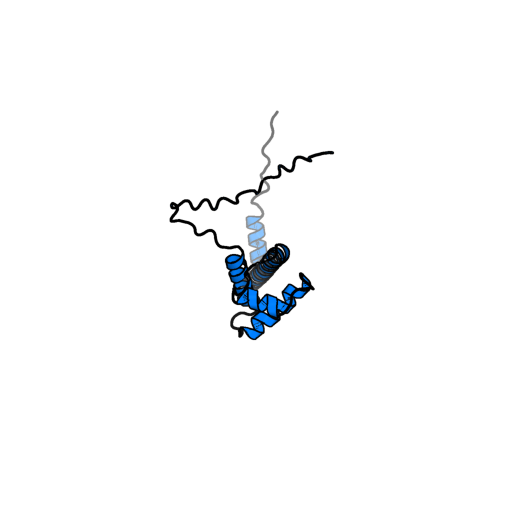 O O . ALA A 1 116 ? 17.843 -2.585 -26.002 1.00 87.44 116 ALA A O 1
ATOM 916 N N . SER A 1 117 ? 15.942 -1.575 -25.358 1.00 84.31 117 SER A N 1
ATOM 917 C CA . SER A 1 117 ? 15.480 -1.310 -26.726 1.00 84.31 117 SER A CA 1
ATOM 918 C C . SER A 1 117 ? 16.398 -0.338 -27.465 1.00 84.31 117 SER A C 1
ATOM 920 O O . SER A 1 117 ? 16.801 -0.637 -28.585 1.00 84.31 117 SER A O 1
ATOM 922 N N . HIS A 1 118 ? 16.834 0.749 -26.821 1.00 84.75 118 HIS A N 1
ATOM 923 C CA . HIS A 1 118 ? 17.790 1.673 -27.435 1.00 84.75 118 HIS A CA 1
ATOM 924 C C . HIS A 1 118 ? 19.148 1.017 -27.704 1.00 84.75 118 HIS A C 1
ATOM 926 O O . HIS A 1 118 ? 19.749 1.245 -28.751 1.00 84.75 118 HIS A O 1
ATOM 932 N N . TYR A 1 119 ? 19.633 0.159 -26.803 1.00 82.06 119 TYR A N 1
ATOM 933 C CA . TYR A 1 119 ? 20.856 -0.606 -27.056 1.00 82.06 119 TYR A CA 1
ATOM 934 C C . TYR A 1 119 ? 20.696 -1.630 -28.178 1.00 82.06 119 TYR A C 1
ATOM 936 O O . TYR A 1 119 ? 21.653 -1.851 -28.912 1.00 82.06 119 TYR A O 1
ATOM 944 N N . ALA A 1 120 ? 19.526 -2.251 -28.335 1.00 79.88 120 ALA A N 1
ATOM 945 C CA . ALA A 1 120 ? 19.264 -3.154 -29.451 1.00 79.88 120 ALA A CA 1
ATOM 946 C C . ALA A 1 120 ? 19.238 -2.398 -30.791 1.00 79.88 120 ALA A C 1
ATOM 948 O O . ALA A 1 120 ? 19.816 -2.871 -31.765 1.00 79.88 120 ALA A O 1
ATOM 949 N N . GLU A 1 121 ? 18.649 -1.200 -30.825 1.00 78.12 121 GLU A N 1
ATOM 950 C CA . GLU A 1 121 ? 18.678 -0.307 -31.990 1.00 78.12 121 GLU A CA 1
ATOM 951 C C . GLU A 1 121 ? 20.119 0.097 -32.332 1.00 78.12 121 GLU A C 1
ATOM 953 O O . GLU A 1 121 ? 20.569 -0.116 -33.456 1.00 78.12 121 GLU A O 1
ATOM 958 N N . ILE A 1 122 ? 20.895 0.569 -31.352 1.00 74.69 122 ILE A N 1
ATOM 959 C CA . ILE A 1 122 ? 22.296 0.962 -31.566 1.00 74.69 122 ILE A CA 1
ATOM 960 C C . ILE A 1 122 ? 23.156 -0.249 -31.953 1.00 74.69 122 ILE A C 1
ATOM 962 O O . ILE A 1 122 ? 23.917 -0.182 -32.914 1.00 74.69 122 ILE A O 1
ATOM 966 N N . GLY A 1 123 ? 23.010 -1.383 -31.270 1.00 62.50 123 GLY A N 1
ATOM 967 C CA . GLY A 1 123 ? 23.732 -2.623 -31.566 1.00 62.50 123 GLY A CA 1
ATOM 968 C C . GLY A 1 123 ? 23.369 -3.236 -32.920 1.00 62.50 123 GLY A C 1
ATOM 969 O O . GLY A 1 123 ? 24.190 -3.934 -33.502 1.00 62.50 123 GLY A O 1
ATOM 970 N N . SER A 1 124 ? 22.180 -2.939 -33.455 1.00 59.12 124 SER A N 1
ATOM 971 C CA . SER A 1 124 ? 21.815 -3.289 -34.833 1.00 59.12 124 SER A CA 1
ATOM 972 C C . SER A 1 124 ? 22.455 -2.366 -35.878 1.00 59.12 124 SER A C 1
ATOM 974 O O . SER A 1 124 ? 22.615 -2.767 -37.027 1.00 59.12 124 SER A O 1
ATOM 976 N N . THR A 1 125 ? 22.850 -1.149 -35.482 1.00 58.25 125 THR A N 1
ATOM 977 C CA . THR A 1 125 ? 23.524 -0.167 -36.354 1.00 58.25 125 THR A CA 1
ATOM 978 C C . THR A 1 125 ? 25.050 -0.207 -36.278 1.00 58.25 125 THR A C 1
ATOM 980 O O . THR A 1 125 ? 25.713 0.243 -37.211 1.00 58.25 125 THR A O 1
ATOM 983 N N . VAL A 1 126 ? 25.627 -0.736 -35.195 1.00 59.34 126 VAL A N 1
ATOM 984 C CA . VAL A 1 126 ? 27.080 -0.872 -35.048 1.00 59.34 126 VAL A CA 1
ATOM 985 C C . VAL A 1 126 ? 27.491 -2.276 -35.472 1.00 59.34 126 VAL A C 1
ATOM 987 O O . VAL A 1 126 ? 27.253 -3.250 -34.761 1.00 59.34 126 VAL A O 1
ATOM 990 N N . ASP A 1 127 ? 28.129 -2.362 -36.637 1.00 68.19 127 ASP A N 1
ATOM 991 C CA . ASP A 1 127 ? 28.694 -3.602 -37.160 1.00 68.19 127 ASP A CA 1
ATOM 992 C C . ASP A 1 127 ? 29.684 -4.220 -36.155 1.00 68.19 127 ASP A C 1
ATOM 994 O O . ASP A 1 127 ? 30.487 -3.524 -35.520 1.00 68.19 127 ASP A O 1
ATOM 998 N N . ARG A 1 128 ? 29.629 -5.546 -35.999 1.00 66.50 128 ARG A N 1
ATOM 999 C CA . ARG A 1 128 ? 30.443 -6.301 -35.034 1.00 66.50 128 ARG A CA 1
ATOM 1000 C C . ARG A 1 128 ? 31.935 -6.049 -35.254 1.00 66.50 128 ARG A C 1
ATOM 1002 O O . ARG A 1 128 ? 32.689 -5.977 -34.281 1.00 66.50 128 ARG A O 1
ATOM 1009 N N . ASP A 1 129 ? 32.338 -5.874 -36.508 1.00 70.25 129 ASP A N 1
ATOM 1010 C CA . ASP A 1 129 ? 33.719 -5.599 -36.891 1.00 70.25 129 ASP A CA 1
ATOM 1011 C C . ASP A 1 129 ? 34.155 -4.182 -36.491 1.00 70.25 129 ASP A C 1
ATOM 1013 O O . ASP A 1 129 ? 35.243 -4.018 -35.938 1.00 70.25 129 ASP A O 1
ATOM 1017 N N . ALA A 1 130 ? 33.280 -3.178 -36.619 1.00 69.38 130 ALA A N 1
ATOM 1018 C CA . ALA A 1 130 ? 33.538 -1.823 -36.125 1.00 69.38 130 ALA A CA 1
ATOM 1019 C C . ALA A 1 130 ? 33.661 -1.785 -34.590 1.00 69.38 130 ALA A C 1
ATOM 1021 O O . ALA A 1 130 ? 34.502 -1.074 -34.038 1.00 69.38 130 ALA A O 1
ATOM 1022 N N . LEU A 1 131 ? 32.863 -2.592 -33.886 1.00 68.38 131 LEU A N 1
ATOM 1023 C CA . LEU A 1 131 ? 32.883 -2.705 -32.424 1.00 68.38 131 LEU A CA 1
ATOM 1024 C C . LEU A 1 131 ? 34.163 -3.407 -31.926 1.00 68.38 131 LEU A C 1
ATOM 1026 O O . LEU A 1 131 ? 34.777 -2.970 -30.949 1.00 68.38 131 LEU A O 1
ATOM 1030 N N . LEU A 1 132 ? 34.625 -4.437 -32.645 1.00 70.38 132 LEU A N 1
ATOM 1031 C CA . LEU A 1 132 ? 35.924 -5.081 -32.421 1.00 70.38 132 LEU A CA 1
ATOM 1032 C C . LEU A 1 132 ? 37.097 -4.147 -32.744 1.00 70.38 132 LEU A C 1
ATOM 1034 O O . LEU A 1 132 ? 38.092 -4.147 -32.019 1.00 70.38 132 LEU A O 1
ATOM 1038 N N . GLU A 1 133 ? 36.996 -3.337 -33.797 1.00 73.56 133 GLU A N 1
ATOM 1039 C CA . GLU A 1 133 ? 38.040 -2.387 -34.177 1.00 73.56 133 GLU A CA 1
ATOM 1040 C C . GLU A 1 133 ? 38.154 -1.236 -33.168 1.00 73.56 133 GLU A C 1
ATOM 1042 O O . GLU A 1 133 ? 39.260 -0.891 -32.744 1.00 73.56 133 GLU A O 1
ATOM 1047 N N . MET A 1 134 ? 37.027 -0.706 -32.684 1.00 71.38 134 MET A N 1
ATOM 1048 C CA . MET A 1 134 ? 37.011 0.251 -31.575 1.00 71.38 134 MET A CA 1
ATOM 1049 C C . MET A 1 134 ? 37.582 -0.358 -30.290 1.00 71.38 134 MET A C 1
ATOM 1051 O O . MET A 1 134 ? 38.395 0.288 -29.629 1.00 71.38 134 MET A O 1
ATOM 1055 N N . GLY A 1 135 ? 37.229 -1.609 -29.970 1.00 73.69 135 GLY A N 1
ATOM 1056 C CA . GLY A 1 135 ? 37.786 -2.347 -28.833 1.00 73.69 135 GLY A CA 1
ATOM 1057 C C . GLY A 1 135 ? 39.299 -2.562 -28.938 1.00 73.69 135 GLY A C 1
ATOM 1058 O O . GLY A 1 135 ? 40.006 -2.408 -27.947 1.00 73.69 135 GLY A O 1
ATOM 1059 N N . ARG A 1 136 ? 39.834 -2.822 -30.139 1.00 72.50 136 ARG A N 1
ATOM 1060 C CA . ARG A 1 136 ? 41.288 -2.881 -30.383 1.00 72.50 136 ARG A CA 1
ATOM 1061 C C . ARG A 1 136 ? 41.967 -1.520 -30.234 1.00 72.50 136 ARG A C 1
ATOM 1063 O O . ARG A 1 136 ? 43.090 -1.469 -29.744 1.00 72.50 136 ARG A O 1
ATOM 1070 N N . ARG A 1 137 ? 41.300 -0.430 -30.632 1.00 68.00 137 ARG A N 1
ATOM 1071 C CA . ARG A 1 137 ? 41.821 0.943 -30.490 1.00 68.00 137 ARG A CA 1
ATOM 1072 C C . ARG A 1 137 ? 41.759 1.466 -29.048 1.00 68.00 137 ARG A C 1
ATOM 1074 O O . ARG A 1 137 ? 42.608 2.268 -28.685 1.00 68.00 137 ARG A O 1
ATOM 1081 N N . HIS A 1 138 ? 40.786 1.032 -28.240 1.00 66.00 138 HIS A N 1
ATOM 1082 C CA . HIS A 1 138 ? 40.607 1.482 -26.847 1.00 66.00 138 HIS A CA 1
ATOM 1083 C C . HIS A 1 138 ? 41.150 0.514 -25.787 1.00 66.00 138 HIS A C 1
ATOM 1085 O O . HIS A 1 138 ? 41.454 0.949 -24.682 1.00 66.00 138 HIS A O 1
ATOM 1091 N N . GLY A 1 139 ? 41.349 -0.768 -26.109 1.00 54.75 139 GLY A N 1
ATOM 1092 C CA . GLY A 1 139 ? 41.943 -1.767 -25.211 1.00 54.75 139 GLY A CA 1
ATOM 1093 C C . GLY A 1 139 ? 43.413 -1.517 -24.845 1.00 54.75 139 GLY A C 1
ATOM 1094 O O . GLY A 1 139 ? 44.002 -2.321 -24.129 1.00 54.75 139 GLY A O 1
ATOM 1095 N N . SER A 1 140 ? 44.017 -0.420 -25.321 1.00 55.34 140 SER A N 1
ATOM 1096 C CA . SER A 1 140 ? 45.335 0.051 -24.884 1.00 55.34 140 SER A CA 1
ATOM 1097 C C . SER A 1 140 ? 45.283 1.112 -23.779 1.00 55.34 140 SER A C 1
ATOM 1099 O O . SER A 1 140 ? 46.344 1.573 -23.360 1.00 55.34 140 SER A O 1
ATOM 1101 N N . MET A 1 141 ? 44.101 1.531 -23.314 1.00 54.09 141 MET A N 1
ATOM 1102 C CA . MET A 1 141 ? 43.991 2.391 -22.135 1.00 54.09 141 MET A CA 1
ATOM 1103 C C . MET A 1 141 ? 43.723 1.525 -20.897 1.00 54.09 141 MET A C 1
ATOM 1105 O O . MET A 1 141 ? 42.721 0.826 -20.822 1.00 54.09 141 MET A O 1
ATOM 1109 N N . ASP A 1 142 ? 44.669 1.584 -19.956 1.00 54.12 142 ASP A N 1
ATOM 1110 C CA . ASP A 1 142 ? 44.625 1.057 -18.584 1.00 54.12 142 ASP A CA 1
ATOM 1111 C C . ASP A 1 142 ? 45.088 -0.389 -18.322 1.00 54.12 142 ASP A C 1
ATOM 1113 O O . ASP A 1 142 ? 44.390 -1.196 -17.717 1.00 54.12 142 ASP A O 1
ATOM 1117 N N . LEU A 1 143 ? 46.365 -0.666 -18.624 1.00 50.00 143 LEU A N 1
ATOM 1118 C CA . LEU A 1 143 ? 47.219 -1.525 -17.773 1.00 50.00 143 LEU A CA 1
ATOM 1119 C C . LEU A 1 143 ? 48.595 -0.893 -17.457 1.00 50.00 143 LEU A C 1
ATOM 1121 O O . LEU A 1 143 ? 49.551 -1.594 -17.131 1.00 50.00 143 LEU A O 1
ATOM 1125 N N . SER A 1 144 ? 48.719 0.440 -17.496 1.00 49.22 144 SER A N 1
ATOM 1126 C CA . SER A 1 144 ? 49.931 1.146 -17.039 1.00 49.22 144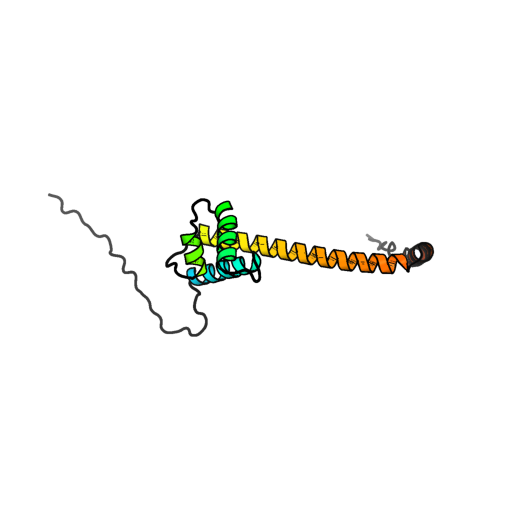 SER A CA 1
ATOM 1127 C C . SER A 1 144 ? 49.748 1.726 -15.632 1.00 49.22 144 SER A C 1
ATOM 1129 O O . SER A 1 144 ? 49.835 2.931 -15.414 1.00 49.22 144 SER A O 1
ATOM 1131 N N . GLY A 1 145 ? 49.512 0.844 -14.663 1.00 46.38 145 GLY A N 1
ATOM 1132 C CA . GLY A 1 145 ? 49.567 1.141 -13.232 1.00 46.38 145 GLY A CA 1
ATOM 1133 C C . GLY A 1 145 ? 50.792 0.514 -12.568 1.00 46.38 145 GLY A C 1
ATOM 1134 O O . GLY A 1 145 ? 50.650 -0.117 -11.530 1.00 46.38 145 GLY A O 1
ATOM 1135 N N . ASN A 1 146 ? 51.988 0.624 -13.162 1.00 49.34 146 ASN A N 1
ATOM 1136 C CA . ASN A 1 146 ? 53.231 0.178 -12.519 1.00 49.34 146 ASN A CA 1
ATOM 1137 C C . ASN A 1 146 ? 53.956 1.371 -11.873 1.00 49.34 146 ASN A C 1
ATOM 1139 O O . ASN A 1 146 ? 54.997 1.835 -12.340 1.00 49.34 146 ASN A O 1
ATOM 1143 N N . GLY A 1 147 ? 53.360 1.899 -10.801 1.00 42.72 147 GLY A N 1
ATOM 1144 C CA . GLY A 1 147 ? 53.986 2.875 -9.912 1.00 42.72 147 GLY A CA 1
ATOM 1145 C C . GLY A 1 147 ? 54.868 2.160 -8.894 1.00 42.72 147 GLY A C 1
ATOM 1146 O O . GLY A 1 147 ? 54.386 1.672 -7.878 1.00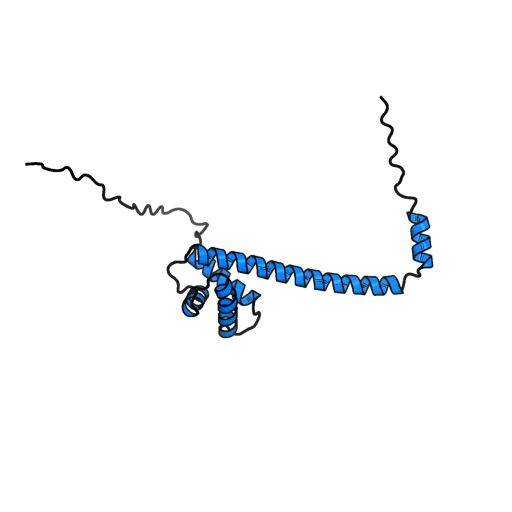 42.72 147 GLY A O 1
ATOM 1147 N N . ARG A 1 148 ? 56.162 2.079 -9.205 1.00 46.91 148 ARG A N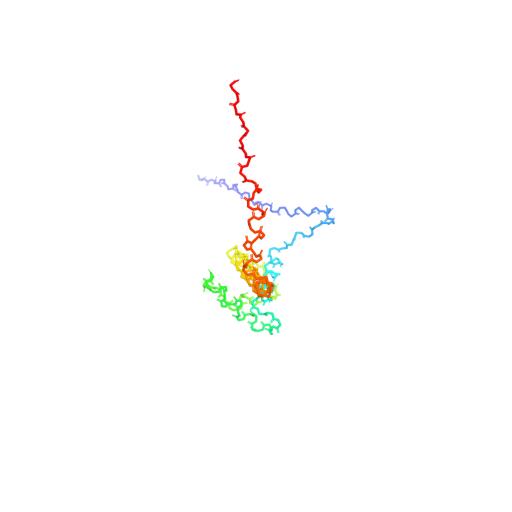 1
ATOM 1148 C CA . ARG A 1 148 ? 57.248 1.553 -8.367 1.00 46.91 148 ARG A CA 1
ATOM 1149 C C . ARG A 1 148 ? 57.166 2.056 -6.917 1.00 46.91 148 ARG A C 1
ATOM 1151 O O . ARG A 1 148 ? 57.386 3.235 -6.662 1.00 46.91 148 ARG A O 1
ATOM 1158 N N . GLY A 1 149 ? 56.969 1.140 -5.970 1.00 48.84 149 GLY A N 1
ATOM 1159 C CA . GLY A 1 149 ? 57.381 1.333 -4.581 1.00 48.84 149 GLY A CA 1
ATOM 1160 C C . GLY A 1 149 ? 58.887 1.107 -4.468 1.00 48.84 149 GLY A C 1
ATOM 1161 O O . GLY A 1 149 ? 59.335 -0.035 -4.371 1.00 48.84 149 GLY A O 1
ATOM 1162 N N . SER A 1 150 ? 59.669 2.184 -4.544 1.00 50.78 150 SER A N 1
ATOM 1163 C CA . SER A 1 150 ? 61.072 2.172 -4.122 1.00 50.78 150 SER A CA 1
ATOM 1164 C C . SER A 1 150 ? 61.149 2.261 -2.597 1.00 50.78 150 SER A C 1
ATOM 1166 O O . SER A 1 150 ? 60.364 2.975 -1.979 1.00 50.78 150 SER A O 1
ATOM 1168 N N . ARG A 1 151 ? 62.083 1.476 -2.055 1.00 49.72 151 ARG A N 1
ATOM 1169 C CA . ARG A 1 151 ? 62.462 1.340 -0.642 1.00 49.72 151 ARG A CA 1
ATOM 1170 C C . ARG A 1 151 ? 62.860 2.653 0.017 1.00 49.72 151 ARG A C 1
ATOM 1172 O O . ARG A 1 151 ? 63.432 3.504 -0.700 1.00 49.72 151 ARG A O 1
#

pLDDT: mean 75.95, std 19.29, range [35.91, 94.88]

Sequence (151 aa):
MNDSSRVESCSKNAESRSPGQKGRRMMSSVSAAHELTRGLGDLLAPDSPCKVKLDRLYRELTKRLPKITRRRVRALFFAEVARIDYEEMLALKELRAEEELKGARRQFAASAIVLASHYAEIGSTVDRDALLEMGRRHGSMDLSGNGRGSR